Protein AF-A0A0D0L402-F1 (afdb_monomer)

Secondary structure (DSSP, 8-state):
-EEEEEETHHHHH------EEEEEEEEEETTEEEEEEEEEEEEEE-SSEEEEEESSTTSPPEEEETTSEEEEEEPPSS-GGG----TTS--------

Solven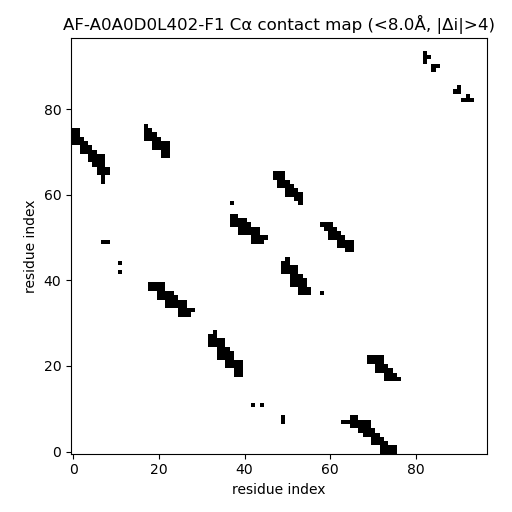t-accessible surface area (backbone atoms only — not comparable to full-atom values): 6118 Å² total; per-residue (Å²): 119,52,77,50,72,43,40,46,50,55,62,69,68,56,82,60,98,57,58,38,28,38,63,77,50,74,43,78,56,96,90,38,86,40,79,42,64,44,47,57,63,46,78,47,81,55,99,66,29,34,38,40,36,44,67,54,80,88,51,78,66,46,76,44,47,34,80,41,70,44,48,38,36,41,46,70,80,91,56,68,91,67,58,83,83,57,97,84,80,63,88,80,61,90,85,84,132

Structure (mmCIF, N/CA/C/O backbone):
data_AF-A0A0D0L402-F1
#
_entry.id   AF-A0A0D0L402-F1
#
loop_
_atom_site.group_PDB
_atom_site.id
_atom_site.type_symbol
_atom_site.label_atom_id
_atom_site.label_alt_id
_atom_site.label_comp_id
_atom_site.label_asym_id
_atom_site.label_entity_id
_atom_site.label_seq_id
_atom_site.pdbx_PDB_ins_code
_atom_site.Cartn_x
_atom_site.Cartn_y
_atom_site.Cartn_z
_atom_site.occupancy
_atom_site.B_iso_or_equiv
_atom_site.auth_seq_id
_atom_site.auth_comp_id
_atom_site.auth_asym_id
_atom_site.auth_atom_id
_atom_site.pdbx_PDB_model_num
ATOM 1 N N . MET A 1 1 ? -4.746 13.814 -3.356 1.00 57.97 1 MET A N 1
ATOM 2 C CA . MET A 1 1 ? -4.383 12.378 -3.351 1.00 57.97 1 MET A CA 1
ATOM 3 C C . MET A 1 1 ? -5.017 11.723 -4.565 1.00 57.97 1 MET A C 1
ATOM 5 O O . MET A 1 1 ? -6.231 11.815 -4.709 1.00 57.97 1 MET A O 1
ATOM 9 N N . LEU A 1 2 ? -4.224 11.123 -5.454 1.00 62.62 2 LEU A N 1
ATOM 10 C CA . LEU A 1 2 ? -4.752 10.362 -6.591 1.00 62.62 2 LEU A CA 1
ATOM 11 C C . LEU A 1 2 ? -4.907 8.902 -6.160 1.00 62.62 2 LEU A C 1
ATOM 13 O O . LEU A 1 2 ? -3.980 8.336 -5.586 1.00 62.62 2 LEU A O 1
ATOM 17 N N . THR A 1 3 ? -6.081 8.316 -6.396 1.00 68.75 3 THR A N 1
ATOM 18 C CA . THR A 1 3 ? -6.348 6.897 -6.116 1.00 68.75 3 THR A CA 1
ATOM 19 C C . THR A 1 3 ? -6.442 6.148 -7.431 1.00 68.75 3 THR A C 1
ATOM 21 O O . THR A 1 3 ? -7.156 6.582 -8.334 1.00 68.75 3 THR A O 1
ATOM 24 N N . PHE A 1 4 ? -5.740 5.028 -7.520 1.00 65.94 4 PHE A N 1
ATOM 25 C CA . PHE A 1 4 ? -5.724 4.164 -8.688 1.00 65.94 4 PHE A CA 1
ATOM 26 C C . PHE A 1 4 ? -5.895 2.710 -8.249 1.00 65.94 4 PHE A C 1
ATOM 28 O O . PHE A 1 4 ? -5.477 2.329 -7.159 1.00 65.94 4 PHE A O 1
ATOM 35 N N . THR A 1 5 ? -6.546 1.902 -9.082 1.00 75.31 5 THR A N 1
ATOM 36 C CA . THR A 1 5 ? -6.619 0.445 -8.921 1.00 75.31 5 THR A CA 1
ATOM 37 C C . THR A 1 5 ? -6.198 -0.192 -10.232 1.00 75.31 5 THR A C 1
ATOM 39 O O . THR A 1 5 ? -6.708 0.194 -11.283 1.00 75.31 5 THR A O 1
ATOM 42 N N . GLY A 1 6 ? -5.252 -1.119 -10.158 1.00 76.50 6 GLY A N 1
ATOM 43 C CA . GLY A 1 6 ? -4.719 -1.847 -11.303 1.00 76.50 6 GLY A CA 1
ATOM 44 C C . GLY A 1 6 ? -3.588 -2.782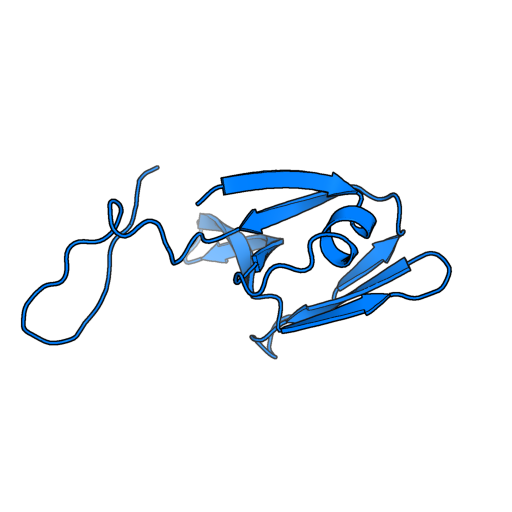 -10.871 1.00 76.50 6 GLY A C 1
ATOM 45 O O . GLY A 1 6 ? -3.322 -2.878 -9.665 1.00 76.50 6 GLY A O 1
ATOM 46 N N . PRO A 1 7 ? -2.913 -3.443 -11.825 1.00 78.75 7 PRO A N 1
ATOM 47 C CA . PRO A 1 7 ? -1.984 -4.519 -11.512 1.00 78.75 7 PRO A CA 1
ATOM 48 C C . PRO A 1 7 ? -0.780 -4.016 -10.716 1.00 78.75 7 PRO A C 1
ATOM 50 O O . PRO A 1 7 ? -0.238 -2.938 -10.987 1.00 78.75 7 PRO A O 1
ATOM 53 N N . VAL A 1 8 ? -0.345 -4.805 -9.729 1.00 80.50 8 VAL A N 1
ATOM 54 C CA . VAL A 1 8 ? 0.775 -4.455 -8.836 1.00 80.50 8 VAL A CA 1
ATOM 55 C C . VAL A 1 8 ? 2.094 -4.255 -9.596 1.00 80.50 8 VAL A C 1
ATOM 57 O O . VAL A 1 8 ? 2.940 -3.481 -9.153 1.00 80.50 8 VAL A O 1
ATOM 60 N N . SER A 1 9 ? 2.262 -4.867 -10.771 1.00 75.12 9 SER A N 1
ATOM 61 C CA . SER A 1 9 ? 3.399 -4.616 -11.668 1.00 75.12 9 SER A CA 1
ATOM 62 C C . SER A 1 9 ? 3.567 -3.130 -12.017 1.00 75.12 9 SER A C 1
ATOM 64 O O . SER A 1 9 ? 4.691 -2.627 -12.029 1.00 75.12 9 SER A O 1
ATOM 66 N N . LEU A 1 10 ? 2.469 -2.377 -12.156 1.00 71.81 10 LEU A N 1
ATOM 67 C CA . LEU A 1 10 ? 2.521 -0.930 -12.393 1.00 71.81 10 LEU A CA 1
ATOM 68 C C . LEU A 1 10 ? 3.126 -0.160 -11.213 1.00 71.81 10 LEU A C 1
ATOM 70 O O . LEU A 1 10 ? 3.756 0.873 -11.424 1.00 71.81 10 LEU A O 1
ATOM 74 N N . LEU A 1 11 ? 2.987 -0.640 -9.970 1.00 69.44 11 LEU A N 1
ATOM 75 C CA . LEU A 1 11 ? 3.650 -0.008 -8.822 1.00 69.44 11 LEU A CA 1
ATOM 76 C C . LEU A 1 11 ? 5.174 -0.087 -8.935 1.00 69.44 11 LEU A C 1
ATOM 78 O O . LEU A 1 11 ? 5.857 0.838 -8.504 1.00 69.44 11 LEU A O 1
ATOM 82 N N . VAL A 1 12 ? 5.710 -1.159 -9.513 1.00 69.69 12 VAL A N 1
ATOM 83 C CA . VAL A 1 12 ? 7.156 -1.307 -9.720 1.00 69.69 12 VAL A CA 1
ATOM 84 C C . VAL A 1 12 ? 7.640 -0.370 -10.833 1.00 69.69 12 VAL A C 1
ATOM 86 O O . VAL A 1 12 ? 8.703 0.234 -10.713 1.00 69.69 12 VAL A O 1
ATOM 89 N N . GLU A 1 13 ? 6.847 -0.211 -11.896 1.00 69.25 13 GLU A N 1
ATOM 90 C CA . GLU A 1 13 ? 7.195 0.605 -13.069 1.00 69.25 13 GLU A CA 1
ATOM 91 C C . GLU A 1 13 ? 7.086 2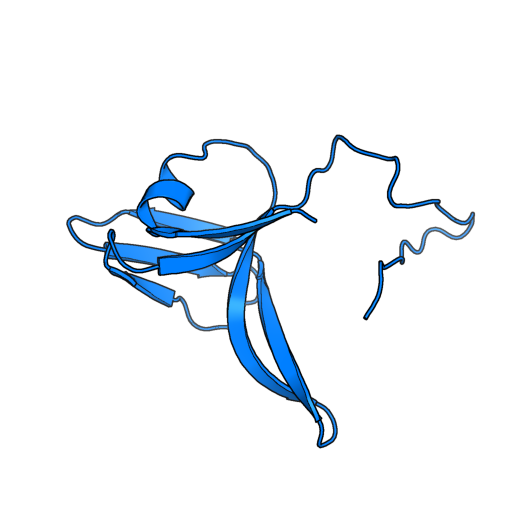.115 -12.838 1.00 69.25 13 GLU A C 1
ATOM 93 O O . GLU A 1 13 ? 7.802 2.902 -13.464 1.00 69.25 13 GLU A O 1
ATOM 98 N N . LEU A 1 14 ? 6.207 2.539 -11.929 1.00 63.84 14 LEU A N 1
ATOM 99 C CA . LEU A 1 14 ? 6.1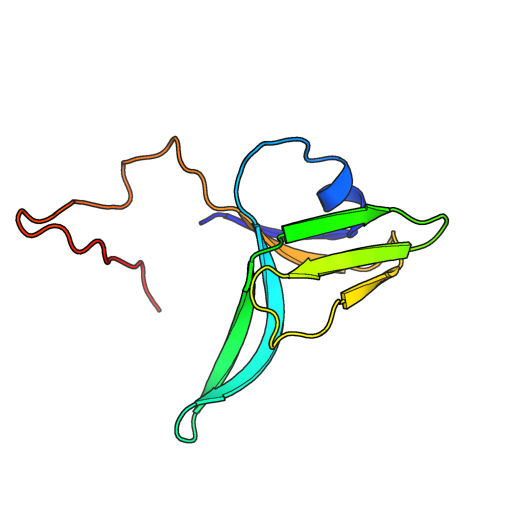46 3.916 -11.462 1.00 63.84 14 LEU A CA 1
ATOM 100 C C . LEU A 1 14 ? 7.428 4.188 -10.655 1.00 63.84 14 LEU A C 1
ATOM 102 O O . LEU A 1 14 ? 7.464 4.047 -9.441 1.00 63.84 14 LEU A O 1
ATOM 106 N N . ALA A 1 15 ? 8.526 4.546 -11.308 1.00 55.69 15 ALA A N 1
ATOM 107 C CA . ALA A 1 15 ? 9.764 4.963 -10.651 1.00 55.69 15 ALA A CA 1
ATOM 108 C C . ALA A 1 15 ? 9.723 6.472 -10.353 1.00 55.69 15 ALA A C 1
ATOM 110 O O . ALA A 1 15 ? 10.547 7.247 -10.835 1.00 55.69 15 ALA A O 1
ATOM 111 N N . ASP A 1 16 ? 8.721 6.903 -9.586 1.00 62.69 16 ASP A N 1
ATOM 112 C CA . ASP A 1 16 ? 8.669 8.245 -9.017 1.00 62.69 16 ASP A CA 1
ATOM 113 C C . ASP A 1 16 ? 9.002 8.177 -7.523 1.00 62.69 16 ASP A C 1
ATOM 115 O O . ASP A 1 16 ? 8.666 7.218 -6.835 1.00 62.69 16 ASP A O 1
ATOM 119 N N . THR A 1 17 ? 9.701 9.179 -6.995 1.00 67.31 17 THR A N 1
ATOM 120 C CA . THR A 1 17 ? 10.081 9.236 -5.572 1.00 67.31 17 THR A CA 1
ATOM 121 C C . THR A 1 17 ? 8.892 9.589 -4.671 1.00 67.31 17 THR A C 1
ATOM 123 O O . THR A 1 17 ? 9.082 10.087 -3.560 1.00 67.31 17 THR A O 1
ATOM 126 N N . ARG A 1 18 ? 7.653 9.424 -5.158 1.00 73.25 18 ARG A N 1
ATOM 127 C CA . ARG A 1 18 ? 6.453 9.874 -4.457 1.00 73.25 18 ARG A CA 1
ATOM 128 C C . ARG A 1 18 ? 5.997 8.806 -3.464 1.00 73.25 18 ARG A C 1
ATOM 130 O O . ARG A 1 18 ? 5.939 7.628 -3.820 1.00 73.25 18 ARG A O 1
ATOM 137 N N . PRO A 1 19 ? 5.611 9.195 -2.237 1.00 75.19 19 PRO A N 1
ATOM 138 C CA . PRO A 1 19 ? 5.045 8.273 -1.264 1.00 75.19 19 PRO A CA 1
ATOM 139 C C . PRO A 1 19 ? 3.763 7.615 -1.773 1.00 75.19 19 PRO A C 1
ATOM 141 O O . PRO A 1 19 ? 2.913 8.264 -2.398 1.00 75.19 19 PRO A O 1
ATOM 144 N N . ARG A 1 20 ? 3.596 6.332 -1.442 1.00 78.00 20 ARG A N 1
ATOM 145 C CA . ARG A 1 20 ? 2.426 5.540 -1.830 1.00 78.00 20 ARG A CA 1
ATOM 146 C C . ARG A 1 20 ? 1.836 4.812 -0.654 1.00 78.00 20 ARG A C 1
ATOM 148 O O . AR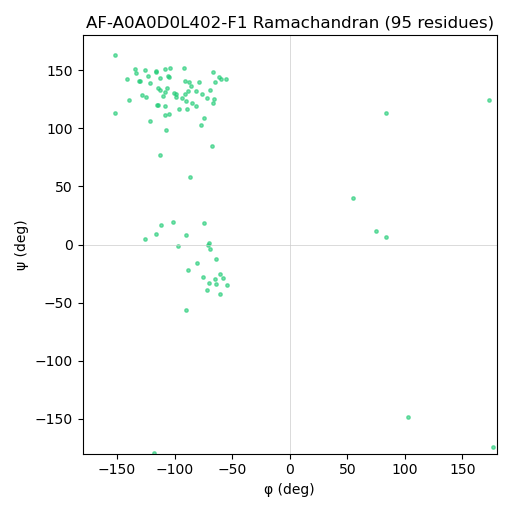G A 1 20 ? 2.558 4.241 0.152 1.00 78.00 20 ARG A O 1
ATOM 155 N N . PHE A 1 21 ? 0.518 4.772 -0.613 1.00 85.31 21 PHE A N 1
ATOM 156 C CA . PHE A 1 21 ? -0.219 3.991 0.363 1.00 85.31 21 PHE A CA 1
ATOM 157 C C . PHE A 1 21 ? -0.973 2.890 -0.355 1.00 85.31 21 PHE A C 1
ATOM 159 O O . PHE A 1 21 ? -1.626 3.170 -1.355 1.00 85.31 21 PHE A O 1
ATOM 166 N N . VAL A 1 22 ? -0.925 1.668 0.155 1.00 85.38 22 VAL A N 1
ATOM 167 C CA . VAL A 1 22 ? -1.737 0.564 -0.367 1.00 85.38 22 VAL A CA 1
ATOM 168 C C . VAL A 1 22 ? -2.856 0.274 0.611 1.00 85.38 22 VAL A C 1
ATOM 170 O O . VAL A 1 22 ? -2.631 0.251 1.820 1.00 85.38 22 VAL A O 1
ATOM 173 N N . ASP A 1 23 ? -4.063 0.101 0.091 1.00 86.00 23 ASP A N 1
ATOM 174 C CA . ASP A 1 23 ? -5.209 -0.353 0.870 1.00 86.00 23 ASP A CA 1
ATOM 175 C C . ASP A 1 23 ? -4.995 -1.798 1.338 1.00 86.00 23 ASP A C 1
ATOM 177 O O . ASP A 1 23 ? -4.803 -2.703 0.530 1.00 86.00 23 ASP A O 1
ATOM 181 N N . ILE A 1 24 ? -5.037 -2.003 2.653 1.00 84.12 24 ILE A N 1
ATOM 182 C CA . ILE A 1 24 ? -4.833 -3.300 3.312 1.00 84.12 24 ILE A CA 1
ATOM 183 C C . ILE A 1 24 ? -6.124 -3.818 3.966 1.00 84.12 24 ILE A C 1
ATOM 185 O O . ILE A 1 24 ? -6.092 -4.710 4.816 1.00 84.12 24 ILE A O 1
ATOM 189 N N . GLY A 1 25 ? -7.277 -3.261 3.582 1.00 82.81 25 GLY A N 1
ATOM 190 C CA . GLY A 1 25 ? -8.596 -3.724 3.997 1.00 82.81 25 GLY A CA 1
ATOM 191 C C . GLY A 1 25 ? -9.236 -2.865 5.084 1.00 82.81 25 GLY A C 1
ATOM 192 O O . GLY A 1 25 ? -9.068 -1.649 5.135 1.00 82.81 25 GLY A O 1
ATOM 193 N N . TYR A 1 26 ? -10.046 -3.489 5.942 1.00 80.94 26 TYR A N 1
ATOM 194 C CA . TYR A 1 26 ? -10.823 -2.790 6.968 1.00 80.94 26 TYR A CA 1
ATOM 195 C C . TYR A 1 26 ? -10.337 -3.117 8.375 1.00 80.94 26 TYR A C 1
ATOM 197 O O . TYR A 1 26 ? -10.022 -4.263 8.687 1.00 80.94 26 TYR A O 1
ATOM 205 N N . VAL A 1 27 ? -10.371 -2.115 9.245 1.00 78.00 27 VAL A N 1
ATOM 206 C CA . VAL A 1 27 ? -10.121 -2.240 10.682 1.00 78.00 27 VAL A CA 1
ATOM 207 C C . VAL A 1 27 ? -11.289 -1.657 11.468 1.00 78.00 27 VAL A C 1
ATOM 209 O O . VAL A 1 27 ? -11.980 -0.751 10.995 1.00 78.00 27 VAL A O 1
ATOM 212 N N . ASP A 1 28 ? -11.528 -2.194 12.661 1.00 76.31 28 ASP A N 1
ATOM 213 C CA . ASP A 1 28 ? -12.492 -1.623 13.599 1.00 76.31 28 ASP A CA 1
ATOM 214 C C . ASP A 1 28 ? -11.808 -0.524 14.417 1.00 76.31 28 ASP A C 1
ATOM 216 O O . ASP A 1 28 ? -10.798 -0.766 15.082 1.00 76.31 28 ASP A O 1
ATOM 220 N N . VAL A 1 29 ? -12.349 0.689 14.339 1.00 76.69 29 VAL A N 1
ATOM 221 C CA . VAL A 1 29 ? -11.933 1.828 15.153 1.00 76.69 29 VAL A CA 1
ATOM 222 C C . VAL A 1 29 ? -13.148 2.298 15.934 1.00 76.69 29 VAL A C 1
ATOM 224 O O . VAL A 1 29 ? -14.059 2.914 15.380 1.00 76.69 29 VAL A O 1
ATOM 227 N N . SER A 1 30 ? -13.165 2.003 17.233 1.00 84.88 30 SER A N 1
ATOM 228 C CA . SER A 1 30 ? -14.230 2.424 18.153 1.00 84.88 30 SER A CA 1
ATOM 229 C C . SER A 1 30 ? -15.640 2.002 17.704 1.00 84.88 30 SER A C 1
ATOM 231 O O . SER A 1 30 ? -16.594 2.770 17.831 1.00 84.88 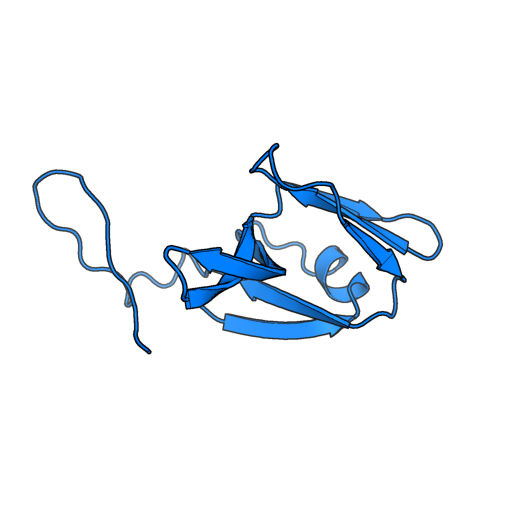30 SER A O 1
ATOM 233 N N . GLY A 1 31 ? -15.782 0.788 17.164 1.00 82.38 31 GLY A N 1
ATOM 234 C CA . GLY A 1 31 ? -17.050 0.232 16.688 1.00 82.38 31 GLY A CA 1
ATOM 235 C C . GLY A 1 31 ? -17.433 0.660 15.269 1.00 82.38 31 GLY A C 1
ATOM 236 O O . GLY A 1 31 ? -18.541 0.364 14.819 1.00 82.38 31 GLY A O 1
ATOM 237 N N . GLN A 1 32 ? -16.550 1.363 14.554 1.00 77.62 32 GLN A N 1
ATOM 238 C CA . GLN A 1 32 ? -16.748 1.747 13.158 1.00 77.62 32 GLN A CA 1
ATOM 239 C C . GLN A 1 32 ? -15.755 1.018 12.252 1.00 77.62 32 GLN A C 1
ATOM 241 O O . GLN A 1 32 ? -14.552 1.010 12.503 1.00 77.62 32 GLN A O 1
ATOM 246 N N . LYS A 1 33 ? -16.251 0.445 11.147 1.00 71.56 33 LYS A N 1
ATOM 247 C CA . LYS A 1 33 ? -15.391 -0.126 10.101 1.00 71.56 33 LYS A CA 1
ATOM 248 C C . LYS A 1 33 ? -14.751 0.994 9.284 1.00 71.56 33 LYS A C 1
ATOM 250 O O . LYS A 1 33 ? -15.422 1.633 8.472 1.00 71.56 33 LYS A O 1
ATOM 255 N N . ALA A 1 34 ? -13.451 1.188 9.461 1.00 72.38 34 ALA A N 1
ATOM 256 C CA . ALA A 1 34 ? -12.640 2.117 8.687 1.00 72.38 34 ALA A CA 1
ATOM 257 C C 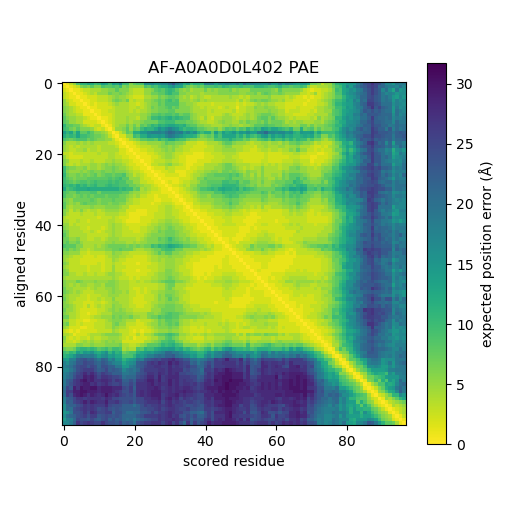. ALA A 1 34 ? -11.762 1.353 7.692 1.00 72.38 34 ALA A C 1
ATOM 259 O O . ALA A 1 34 ? -11.302 0.251 7.981 1.00 72.38 34 ALA A O 1
ATOM 260 N N . ARG A 1 35 ? -11.533 1.929 6.510 1.00 74.50 35 ARG A N 1
ATOM 261 C CA . ARG A 1 35 ? -10.584 1.377 5.537 1.00 74.50 35 ARG A CA 1
ATOM 262 C C . ARG A 1 35 ? -9.174 1.805 5.940 1.00 74.50 35 ARG A C 1
ATOM 264 O O . ARG A 1 35 ? -8.984 2.973 6.276 1.00 74.50 35 ARG A O 1
ATOM 271 N N . ARG A 1 36 ? -8.222 0.877 5.963 1.00 80.75 36 ARG A N 1
ATOM 272 C CA . ARG A 1 36 ? -6.835 1.123 6.364 1.00 80.75 36 ARG A CA 1
ATOM 273 C C . ARG A 1 36 ? -5.951 1.024 5.135 1.00 80.75 36 ARG A C 1
ATOM 275 O O . ARG A 1 36 ? -5.963 0.004 4.459 1.00 80.75 36 ARG A O 1
ATOM 282 N N . SER A 1 37 ? -5.141 2.050 4.919 1.00 85.12 37 SER A N 1
ATOM 283 C CA . SER A 1 37 ? -4.049 2.011 3.951 1.00 85.12 37 SER A CA 1
ATOM 284 C C . SER A 1 37 ? -2.719 2.169 4.685 1.00 85.12 37 SER A C 1
ATOM 286 O O . SER A 1 37 ? -2.664 2.838 5.720 1.00 85.12 37 SER A O 1
ATOM 288 N N . ALA A 1 38 ? -1.657 1.553 4.175 1.00 83.38 38 ALA A N 1
ATOM 289 C CA . ALA A 1 38 ? -0.326 1.585 4.774 1.00 83.38 38 ALA A CA 1
ATOM 290 C C . ALA A 1 38 ? 0.703 2.158 3.797 1.00 83.38 38 ALA A C 1
ATOM 292 O O . ALA A 1 38 ? 0.660 1.856 2.604 1.00 83.38 38 ALA A O 1
ATOM 293 N N . LEU A 1 39 ? 1.606 2.999 4.313 1.00 85.81 39 LEU A N 1
ATOM 294 C CA . LEU A 1 39 ? 2.707 3.580 3.546 1.00 85.81 39 LEU A CA 1
ATOM 295 C C . LEU A 1 39 ? 3.667 2.471 3.116 1.00 85.81 39 LEU A C 1
ATOM 297 O O . LEU A 1 39 ? 4.162 1.724 3.962 1.00 85.81 39 LEU A O 1
ATOM 301 N N . VAL A 1 40 ? 3.920 2.394 1.815 1.00 85.81 40 VAL A N 1
ATOM 302 C CA . VAL A 1 40 ? 4.907 1.497 1.221 1.00 85.81 40 VAL A CA 1
ATOM 303 C C . VAL A 1 40 ? 6.305 2.004 1.561 1.00 85.81 40 VAL A C 1
ATOM 305 O O . VAL A 1 40 ? 6.628 3.159 1.293 1.00 85.81 40 VAL A O 1
ATOM 308 N N . ASP A 1 41 ? 7.108 1.122 2.145 1.00 86.62 41 ASP A N 1
ATOM 309 C CA . ASP A 1 41 ? 8.527 1.320 2.446 1.00 86.62 41 ASP A CA 1
ATOM 310 C C . ASP A 1 41 ? 9.363 0.845 1.254 1.00 86.62 41 ASP A C 1
ATOM 312 O O . ASP A 1 41 ? 10.089 1.619 0.634 1.00 86.62 41 ASP A O 1
ATOM 316 N N . THR A 1 42 ? 9.162 -0.420 0.868 1.00 87.94 42 THR A N 1
ATOM 317 C CA . THR A 1 42 ? 9.916 -1.070 -0.205 1.00 87.94 42 THR A CA 1
ATOM 318 C C . THR A 1 42 ? 9.013 -1.973 -1.043 1.00 87.94 42 THR A C 1
ATOM 320 O O . THR A 1 42 ? 8.130 -2.653 -0.520 1.00 87.94 42 THR A O 1
ATOM 323 N N . LEU A 1 43 ? 9.255 -1.997 -2.355 1.00 86.81 43 LEU A N 1
ATOM 324 C CA . LEU A 1 43 ? 8.668 -2.956 -3.292 1.00 86.81 43 LEU A CA 1
ATOM 325 C C . LEU A 1 43 ? 9.754 -3.934 -3.739 1.00 86.81 43 LEU A C 1
ATOM 327 O O . LEU A 1 43 ? 10.742 -3.527 -4.348 1.00 86.81 43 LEU A O 1
ATOM 331 N N . TRP A 1 44 ? 9.554 -5.217 -3.461 1.00 89.56 44 TRP A N 1
ATOM 332 C CA . TRP A 1 44 ? 10.446 -6.299 -3.861 1.00 89.56 44 TRP A CA 1
ATOM 333 C C . TRP A 1 44 ? 9.788 -7.111 -4.981 1.00 89.56 44 TRP A C 1
ATOM 335 O O . TRP A 1 44 ? 8.920 -7.945 -4.700 1.00 89.56 44 TRP A O 1
ATOM 345 N N . PRO A 1 45 ? 10.147 -6.864 -6.253 1.00 89.12 45 PRO A N 1
ATOM 346 C CA . PRO A 1 45 ? 9.671 -7.685 -7.356 1.00 89.12 45 PRO A CA 1
ATOM 347 C C . PRO A 1 45 ? 10.306 -9.083 -7.295 1.00 89.12 45 PRO A C 1
ATOM 349 O O . PRO A 1 45 ? 11.519 -9.224 -7.131 1.00 89.12 45 PRO A O 1
ATOM 352 N N . GLU A 1 46 ? 9.478 -10.111 -7.444 1.00 89.25 46 GLU A N 1
ATOM 353 C CA . GLU A 1 46 ? 9.854 -11.515 -7.621 1.00 89.25 46 GLU A CA 1
ATOM 354 C C . GLU A 1 46 ? 9.349 -11.997 -9.008 1.00 89.25 46 GLU A C 1
ATOM 356 O O . GLU A 1 46 ? 8.795 -11.207 -9.769 1.00 89.25 46 GLU A O 1
ATOM 361 N N . GLU A 1 47 ? 9.569 -13.264 -9.386 1.00 87.81 47 GLU A N 1
ATOM 362 C CA . GLU A 1 47 ? 9.300 -13.749 -10.759 1.00 87.81 47 GLU A CA 1
ATOM 363 C C . GLU A 1 47 ? 7.823 -13.623 -11.185 1.00 87.81 47 GLU A C 1
ATOM 365 O O . GLU A 1 47 ? 7.541 -13.188 -12.298 1.00 87.81 47 GLU A O 1
ATOM 370 N N . ASP A 1 48 ? 6.883 -13.958 -10.299 1.00 91.44 48 ASP A N 1
ATOM 371 C CA . ASP A 1 48 ? 5.434 -13.973 -10.558 1.00 91.44 48 ASP A CA 1
ATOM 372 C C . ASP A 1 48 ? 4.623 -13.133 -9.553 1.00 91.44 48 ASP A C 1
ATOM 374 O O . ASP A 1 48 ? 3.389 -13.116 -9.570 1.00 91.44 48 ASP A O 1
ATOM 378 N N . ARG A 1 49 ? 5.311 -12.424 -8.656 1.00 92.19 49 ARG A N 1
ATOM 379 C CA . ARG A 1 49 ? 4.707 -11.736 -7.512 1.00 92.19 49 ARG A CA 1
ATOM 380 C C . ARG A 1 49 ? 5.511 -10.519 -7.085 1.00 92.19 49 ARG A C 1
ATOM 382 O O . ARG A 1 49 ? 6.686 -10.382 -7.403 1.00 92.19 49 ARG A O 1
ATOM 389 N N . VAL A 1 50 ? 4.877 -9.647 -6.315 1.00 89.69 50 VAL A N 1
ATOM 390 C CA . VAL A 1 50 ? 5.500 -8.475 -5.701 1.00 89.6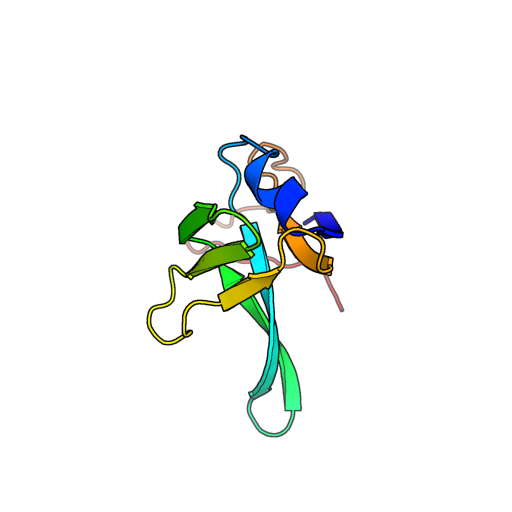9 50 VAL A CA 1
ATOM 391 C C . VAL A 1 50 ? 5.263 -8.535 -4.199 1.00 89.69 50 VAL A C 1
ATOM 393 O O . VAL A 1 50 ? 4.124 -8.667 -3.744 1.00 89.69 50 VAL A O 1
ATOM 396 N N . ARG A 1 51 ? 6.342 -8.431 -3.419 1.00 91.81 51 ARG A N 1
ATOM 397 C CA . ARG A 1 51 ? 6.261 -8.228 -1.971 1.00 91.81 51 ARG A CA 1
ATOM 398 C C . ARG A 1 51 ? 6.328 -6.740 -1.660 1.00 91.81 51 ARG A C 1
ATOM 400 O O . ARG A 1 51 ? 7.254 -6.049 -2.074 1.00 91.81 51 ARG A O 1
ATOM 407 N N . ILE A 1 52 ? 5.341 -6.263 -0.918 1.00 90.75 52 ILE A N 1
ATOM 408 C CA . ILE A 1 52 ? 5.192 -4.879 -0.485 1.00 90.75 52 ILE A CA 1
ATOM 409 C C . ILE A 1 52 ? 5.480 -4.831 1.011 1.00 90.75 52 ILE A C 1
ATOM 411 O O . ILE A 1 52 ? 4.710 -5.360 1.814 1.00 90.75 52 ILE A O 1
ATOM 415 N N . GLU A 1 53 ? 6.590 -4.200 1.371 1.00 91.50 53 GLU A N 1
ATOM 416 C CA . GLU A 1 53 ? 6.935 -3.913 2.759 1.00 91.50 53 GLU A CA 1
ATOM 417 C C . GLU A 1 53 ? 6.385 -2.547 3.151 1.00 91.50 53 GLU A C 1
ATOM 419 O O . GLU A 1 53 ? 6.431 -1.590 2.372 1.00 91.50 53 GLU A O 1
ATOM 424 N N . PHE A 1 54 ? 5.888 -2.444 4.380 1.00 86.56 54 PHE A N 1
ATOM 425 C CA . PHE A 1 54 ? 5.291 -1.217 4.894 1.00 86.56 54 PHE A CA 1
ATOM 426 C C . PHE A 1 54 ? 6.177 -0.538 5.937 1.00 86.56 54 PHE A C 1
ATOM 428 O O . PHE A 1 54 ? 6.940 -1.175 6.677 1.00 86.56 54 PHE A O 1
ATOM 435 N N . SER A 1 55 ? 6.059 0.789 6.025 1.00 85.06 55 SER A N 1
ATOM 436 C CA . SER A 1 55 ? 6.810 1.566 7.017 1.00 85.06 55 SER A CA 1
ATOM 437 C C . SER A 1 55 ? 6.285 1.308 8.435 1.00 85.06 55 SER A C 1
ATOM 439 O O . SER A 1 55 ? 7.058 1.291 9.392 1.00 85.06 55 SER A O 1
ATOM 441 N N . ASP A 1 56 ? 4.977 1.064 8.577 1.00 82.12 56 ASP A N 1
ATOM 442 C CA . ASP A 1 56 ? 4.352 0.628 9.829 1.00 82.12 56 ASP A CA 1
ATOM 443 C C . ASP A 1 56 ? 4.631 -0.862 10.066 1.00 82.12 56 ASP A C 1
ATOM 445 O O . ASP A 1 56 ? 3.983 -1.728 9.484 1.00 82.12 56 ASP A O 1
ATOM 449 N N . LYS A 1 57 ? 5.572 -1.161 10.968 1.00 85.25 57 LYS A N 1
ATOM 450 C CA . LYS A 1 57 ? 5.997 -2.535 11.283 1.00 85.25 57 LYS A CA 1
ATOM 451 C C . LYS A 1 57 ? 4.938 -3.371 12.023 1.00 85.25 57 LYS A C 1
ATOM 453 O O . LYS A 1 57 ? 5.171 -4.550 12.271 1.00 85.25 57 LYS A O 1
ATOM 458 N N . SER A 1 58 ? 3.786 -2.793 12.385 1.00 84.00 58 SER A N 1
ATOM 459 C CA . SER A 1 58 ? 2.621 -3.557 12.864 1.00 84.00 58 SER A CA 1
ATOM 460 C C . SER A 1 58 ? 1.796 -4.167 11.726 1.00 84.00 58 SER A C 1
ATOM 462 O O . SER A 1 58 ? 0.970 -5.048 11.971 1.00 84.00 58 SER A O 1
ATOM 464 N N . VAL A 1 59 ? 1.992 -3.691 10.493 1.00 83.31 59 VAL A N 1
ATOM 465 C CA . VAL A 1 59 ? 1.356 -4.231 9.294 1.00 83.31 59 VAL A CA 1
ATOM 466 C C . VAL A 1 59 ? 2.265 -5.319 8.724 1.00 83.31 59 VAL A C 1
ATOM 468 O O . VAL A 1 59 ? 3.431 -5.037 8.457 1.00 83.31 59 VAL A O 1
ATOM 471 N N . PRO A 1 60 ? 1.770 -6.556 8.542 1.00 87.88 60 PRO A N 1
ATOM 472 C CA . PRO A 1 60 ? 2.547 -7.591 7.879 1.00 87.88 60 PRO A CA 1
ATOM 473 C C . PRO A 1 60 ? 2.757 -7.239 6.405 1.00 87.88 60 PRO A C 1
ATOM 475 O O . PRO A 1 60 ? 1.878 -6.647 5.774 1.00 87.88 60 PRO A O 1
ATOM 478 N N . ASP A 1 61 ? 3.894 -7.652 5.854 1.00 91.94 61 ASP A N 1
ATOM 479 C CA . ASP A 1 61 ? 4.178 -7.495 4.430 1.00 91.94 61 ASP A CA 1
ATOM 480 C C . ASP A 1 61 ? 3.077 -8.139 3.583 1.00 91.94 61 ASP A C 1
ATOM 482 O O . ASP A 1 61 ? 2.545 -9.206 3.913 1.00 91.94 61 ASP A O 1
ATOM 486 N N . MET A 1 62 ? 2.752 -7.498 2.464 1.00 89.88 62 MET A N 1
ATOM 487 C CA . MET A 1 62 ? 1.760 -8.008 1.528 1.00 89.88 62 MET A CA 1
ATOM 488 C C . MET A 1 62 ? 2.463 -8.668 0.344 1.00 89.88 62 MET A C 1
ATOM 490 O O . MET A 1 62 ? 3.353 -8.071 -0.253 1.00 89.88 62 MET A O 1
ATOM 494 N N . VAL A 1 63 ? 2.068 -9.889 -0.012 1.00 92.50 63 VAL A N 1
ATOM 495 C CA . VAL A 1 63 ? 2.571 -10.594 -1.201 1.00 92.50 63 VAL A CA 1
ATOM 496 C C . VAL A 1 63 ? 1.412 -10.762 -2.168 1.00 92.50 63 VAL A C 1
ATOM 498 O O . VAL A 1 63 ? 0.403 -11.364 -1.809 1.00 92.50 63 VAL A O 1
ATOM 501 N N . VAL A 1 64 ? 1.558 -10.206 -3.366 1.00 89.56 64 VAL A N 1
ATOM 502 C CA . VAL A 1 64 ? 0.491 -10.104 -4.370 1.00 89.56 64 VAL A CA 1
ATOM 503 C C . VAL A 1 64 ? 1.013 -10.616 -5.707 1.00 89.56 64 VAL A C 1
ATOM 505 O O . VAL A 1 64 ? 2.173 -10.361 -6.036 1.00 89.56 64 VAL A O 1
ATOM 508 N N . GLY A 1 65 ? 0.195 -11.342 -6.473 1.00 90.62 65 GLY A N 1
ATOM 509 C CA . GLY A 1 65 ? 0.579 -11.771 -7.825 1.00 90.62 65 GLY A CA 1
ATOM 510 C C . GLY A 1 65 ? 0.825 -10.566 -8.739 1.00 90.62 65 GLY A C 1
ATOM 511 O O . GLY A 1 65 ? 0.132 -9.563 -8.616 1.00 90.62 65 GLY A O 1
ATOM 512 N N . ALA A 1 66 ? 1.795 -10.632 -9.655 1.00 83.31 66 ALA A N 1
ATOM 513 C CA . ALA A 1 66 ? 2.209 -9.474 -10.466 1.00 83.31 66 ALA A CA 1
ATOM 514 C C . ALA A 1 66 ? 1.071 -8.840 -11.304 1.00 83.31 66 ALA A C 1
ATOM 516 O O . ALA A 1 66 ? 1.076 -7.628 -11.540 1.00 83.31 66 ALA A O 1
ATOM 517 N N . ASP A 1 67 ? 0.087 -9.652 -11.698 1.00 84.94 67 ASP A N 1
ATOM 518 C CA . ASP A 1 67 ? -1.094 -9.245 -12.471 1.00 84.94 67 ASP A CA 1
ATOM 519 C C . ASP A 1 67 ? -2.339 -8.988 -11.603 1.00 84.94 67 ASP A C 1
ATOM 521 O O . ASP A 1 67 ? -3.397 -8.641 -12.127 1.00 84.94 67 ASP A O 1
ATOM 525 N N . GLU A 1 68 ? -2.253 -9.175 -10.283 1.00 82.56 68 GLU A N 1
ATOM 526 C CA . GLU A 1 68 ? -3.383 -8.928 -9.390 1.00 82.56 68 GLU A CA 1
ATOM 527 C C . GLU A 1 68 ? -3.547 -7.431 -9.113 1.00 82.56 68 GLU A C 1
ATOM 529 O O . GLU A 1 68 ? -2.580 -6.686 -8.906 1.00 82.56 68 GLU A O 1
ATOM 534 N N . ASP A 1 69 ? -4.808 -7.000 -9.088 1.00 82.94 69 ASP A N 1
ATOM 535 C CA . ASP A 1 69 ? -5.163 -5.606 -8.874 1.00 82.94 69 ASP A CA 1
ATOM 536 C C . ASP A 1 69 ? -5.026 -5.207 -7.403 1.00 82.94 69 ASP A C 1
ATOM 538 O O . ASP A 1 69 ? -5.620 -5.812 -6.506 1.00 82.94 69 ASP A O 1
ATOM 542 N N . VAL A 1 70 ? -4.319 -4.102 -7.169 1.00 82.25 70 VAL A N 1
ATOM 543 C CA . VAL A 1 70 ? -4.241 -3.434 -5.866 1.00 82.25 70 VAL A CA 1
ATOM 544 C C . VAL A 1 70 ? -4.681 -1.984 -5.980 1.00 82.25 70 VAL A C 1
ATOM 546 O O . VAL A 1 70 ? -4.427 -1.302 -6.975 1.00 82.25 70 VAL A O 1
ATOM 549 N N . THR A 1 71 ? -5.333 -1.483 -4.932 1.00 80.56 71 THR A N 1
ATOM 550 C CA . THR A 1 71 ? -5.645 -0.058 -4.818 1.00 80.56 71 THR A CA 1
ATOM 551 C C . THR A 1 71 ? -4.490 0.654 -4.129 1.00 80.56 71 THR A C 1
ATOM 553 O O . THR A 1 71 ? -4.219 0.413 -2.950 1.00 80.56 71 THR A O 1
ATOM 556 N N . PHE A 1 72 ? -3.837 1.566 -4.846 1.00 77.31 72 PHE A N 1
ATOM 557 C CA . PHE A 1 72 ? -2.830 2.448 -4.274 1.00 77.31 72 PHE A CA 1
ATOM 558 C C . PHE A 1 72 ? -3.244 3.915 -4.349 1.00 77.31 72 PHE A C 1
ATOM 560 O O . PHE A 1 72 ? -3.949 4.369 -5.255 1.00 77.31 72 PHE A O 1
ATOM 567 N N . HIS A 1 73 ? -2.770 4.672 -3.370 1.00 76.50 73 HIS A N 1
ATOM 568 C CA . HIS A 1 73 ? -2.959 6.104 -3.254 1.00 76.50 73 HIS A CA 1
ATOM 569 C C . HIS A 1 73 ? -1.598 6.784 -3.375 1.00 76.50 73 HIS A C 1
ATOM 571 O O . HIS A 1 73 ? -0.706 6.534 -2.563 1.00 76.50 73 HIS A O 1
ATOM 577 N N .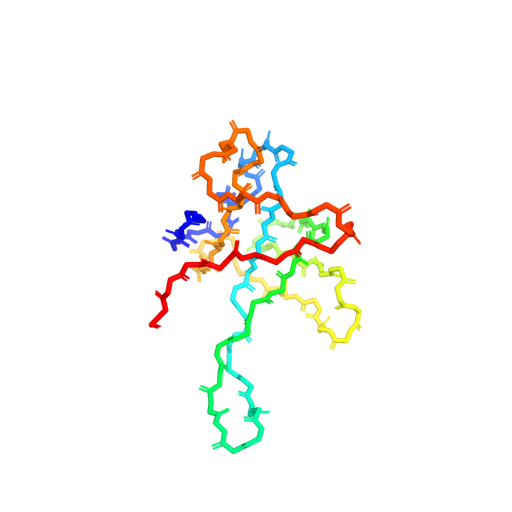 VAL A 1 74 ? -1.440 7.644 -4.380 1.00 68.75 74 VAL A N 1
ATOM 578 C CA . VAL A 1 74 ? -0.221 8.436 -4.584 1.00 68.75 74 VAL A CA 1
ATOM 579 C C . VAL A 1 74 ? -0.440 9.833 -4.018 1.00 68.75 74 VAL A C 1
ATOM 581 O O . VAL A 1 74 ? -1.441 10.504 -4.319 1.00 68.75 74 VAL A O 1
ATOM 584 N N . VAL A 1 75 ? 0.504 10.273 -3.189 1.00 66.38 75 VAL A N 1
ATOM 585 C CA . VAL A 1 75 ? 0.545 11.643 -2.679 1.00 66.38 75 VAL A CA 1
ATOM 586 C C . VAL A 1 75 ? 1.502 12.446 -3.554 1.00 66.38 75 VAL A C 1
ATOM 588 O O . VAL A 1 75 ? 2.689 12.141 -3.627 1.00 66.38 75 VAL A O 1
ATOM 591 N N . ASP A 1 76 ? 0.973 13.454 -4.245 1.00 61.50 76 ASP A N 1
ATOM 592 C CA . ASP A 1 76 ? 1.785 14.410 -4.994 1.00 61.50 76 ASP A CA 1
ATOM 593 C C . ASP A 1 76 ? 2.320 15.470 -4.024 1.00 61.50 76 ASP A C 1
ATOM 595 O O . ASP A 1 76 ? 1.531 16.137 -3.353 1.00 61.50 76 ASP A O 1
ATOM 599 N N . ILE A 1 77 ? 3.645 15.574 -3.903 1.00 51.38 77 ILE A N 1
ATOM 600 C CA . ILE A 1 77 ? 4.311 16.518 -2.993 1.00 51.38 77 ILE A CA 1
ATOM 601 C C . ILE A 1 77 ? 4.537 17.875 -3.689 1.00 51.38 77 ILE A C 1
ATOM 603 O O . ILE A 1 77 ? 4.602 18.900 -3.014 1.00 51.38 77 ILE A O 1
ATOM 607 N N . ASP A 1 78 ? 4.555 17.915 -5.027 1.00 48.22 78 ASP A N 1
ATOM 608 C CA . ASP A 1 78 ? 4.841 19.125 -5.818 1.00 48.22 78 ASP A CA 1
ATOM 609 C C . ASP A 1 78 ? 3.576 19.946 -6.157 1.00 48.22 78 ASP A C 1
ATOM 611 O O . ASP A 1 78 ? 3.629 20.920 -6.912 1.00 48.22 78 ASP A O 1
ATOM 615 N N . ARG A 1 79 ? 2.424 19.584 -5.573 1.00 42.00 79 ARG A N 1
ATOM 616 C CA . ARG A 1 79 ? 1.129 20.286 -5.678 1.00 42.00 79 ARG A CA 1
ATOM 617 C C . ARG A 1 79 ? 0.735 20.902 -4.319 1.00 42.00 79 ARG A C 1
ATOM 619 O O . ARG A 1 79 ? -0.091 20.336 -3.599 1.00 42.00 79 ARG A O 1
ATOM 626 N N . PRO A 1 80 ? 1.342 22.043 -3.927 1.00 39.75 80 PRO A N 1
ATOM 627 C CA . PRO A 1 80 ? 1.122 22.708 -2.634 1.00 39.75 80 PRO A CA 1
ATOM 628 C C . PRO A 1 80 ? -0.265 23.364 -2.472 1.00 39.75 80 PRO A C 1
ATOM 630 O O . PRO A 1 80 ? -0.562 23.943 -1.431 1.00 39.75 80 PRO A O 1
ATOM 633 N N . ASP A 1 81 ? -1.140 23.269 -3.470 1.00 37.50 81 ASP A N 1
ATOM 634 C CA . ASP A 1 81 ? -2.508 23.793 -3.489 1.00 37.50 81 ASP A CA 1
ATOM 635 C C . ASP A 1 81 ? -3.502 23.033 -2.580 1.00 37.50 81 ASP A C 1
ATOM 637 O O . ASP A 1 81 ? -4.657 23.440 -2.474 1.00 37.50 81 ASP A O 1
ATOM 641 N N . LEU A 1 82 ? -3.066 21.983 -1.867 1.00 37.88 82 LEU A N 1
ATOM 642 C CA . LEU A 1 82 ? -3.920 21.156 -0.994 1.00 37.88 82 LEU A CA 1
ATOM 643 C C . LEU A 1 82 ? -3.581 21.182 0.514 1.00 37.88 82 LEU A C 1
ATOM 645 O O . LEU A 1 82 ? -4.178 20.420 1.271 1.00 37.88 82 LEU A O 1
ATOM 649 N N . ALA A 1 83 ? -2.691 22.060 0.996 1.00 35.25 83 ALA A N 1
ATOM 650 C CA . ALA A 1 83 ? -2.467 22.240 2.439 1.00 35.25 83 ALA A CA 1
ATOM 651 C C . ALA A 1 83 ? -1.982 23.663 2.782 1.00 35.25 83 ALA A C 1
ATOM 653 O O . ALA A 1 83 ? -0.868 24.048 2.440 1.00 35.25 83 ALA A O 1
ATOM 654 N N . GLN A 1 84 ? -2.798 24.451 3.492 1.00 39.25 84 GLN A N 1
ATOM 655 C CA . GLN A 1 84 ? -2.342 25.697 4.126 1.00 39.25 84 GLN A CA 1
ATOM 656 C C . GLN A 1 84 ? -1.804 25.413 5.536 1.00 39.25 84 GLN A C 1
ATOM 658 O O . GLN A 1 84 ? -2.452 24.737 6.333 1.00 39.25 84 GLN A O 1
ATOM 663 N N . PHE A 1 85 ? -0.622 25.955 5.831 1.00 38.91 85 PHE A N 1
ATOM 664 C CA . PHE A 1 85 ? 0.099 25.826 7.100 1.00 38.91 85 PHE A CA 1
ATOM 665 C C . PHE A 1 85 ? -0.339 26.908 8.106 1.00 38.91 85 PHE A C 1
ATOM 667 O O . PHE A 1 85 ? -0.508 28.065 7.725 1.00 38.91 85 PHE A O 1
ATOM 674 N N . GLY A 1 86 ? -0.489 26.543 9.386 1.00 35.66 86 GLY A N 1
ATOM 675 C CA . GLY A 1 86 ? -0.649 27.472 10.516 1.00 35.66 86 GLY A CA 1
ATOM 676 C C . GLY A 1 86 ? 0.642 27.591 11.339 1.00 35.66 86 GLY A C 1
ATOM 677 O O . GLY A 1 86 ? 1.437 26.653 11.374 1.00 35.66 86 GLY A O 1
ATOM 678 N N . GLU A 1 87 ? 0.848 28.741 11.987 1.00 35.16 87 GLU A N 1
ATOM 679 C CA . GLU A 1 87 ? 2.148 29.240 12.488 1.00 35.16 87 GLU A CA 1
ATOM 680 C C . GLU A 1 87 ? 2.848 28.412 13.589 1.00 35.16 87 GLU A C 1
ATOM 682 O O . GLU A 1 87 ? 4.043 28.597 13.798 1.00 35.16 87 GLU A O 1
ATOM 687 N N . ASP A 1 88 ? 2.185 27.443 14.227 1.00 36.22 88 ASP A N 1
ATOM 688 C CA . ASP A 1 88 ? 2.745 26.687 15.366 1.00 36.22 88 ASP A CA 1
ATOM 689 C C . ASP A 1 88 ? 3.274 25.279 15.014 1.00 36.22 88 ASP A C 1
ATOM 691 O O . ASP A 1 88 ? 3.439 24.424 15.884 1.00 36.22 88 ASP A O 1
ATOM 695 N N . GLY A 1 89 ? 3.565 25.006 13.737 1.00 32.47 89 GLY A N 1
ATOM 696 C CA . GLY A 1 89 ? 4.372 23.839 13.348 1.00 32.47 89 GLY A CA 1
ATOM 697 C C . GLY A 1 89 ? 3.681 22.470 13.414 1.00 32.47 89 GLY A C 1
ATOM 698 O O . GLY A 1 89 ? 4.346 21.448 13.250 1.00 32.47 89 GLY A O 1
ATOM 699 N N . TYR A 1 90 ? 2.359 22.419 13.582 1.00 26.80 90 TYR A N 1
ATOM 700 C CA . TYR A 1 90 ? 1.580 21.204 13.325 1.00 26.80 90 TYR A CA 1
ATOM 701 C C . TYR A 1 90 ? 0.934 21.287 11.940 1.00 26.80 90 TYR A C 1
ATOM 703 O O . TYR A 1 90 ? 0.229 22.249 11.636 1.00 26.80 90 TYR A O 1
ATOM 711 N N . VAL A 1 91 ? 1.142 20.265 11.105 1.00 30.31 91 VAL A N 1
ATOM 712 C CA . VAL A 1 91 ? 0.511 20.165 9.780 1.00 30.31 91 VAL A CA 1
ATOM 713 C C . VAL A 1 91 ? -0.609 19.136 9.827 1.00 30.31 91 VAL A C 1
ATOM 715 O O . VAL A 1 91 ? -0.368 17.938 9.954 1.00 30.31 91 VAL A O 1
ATOM 718 N N . VAL A 1 92 ? -1.843 19.617 9.691 1.00 36.41 92 VAL A N 1
ATOM 719 C CA . VAL A 1 92 ? -3.037 18.813 9.408 1.00 36.41 92 VAL A CA 1
ATOM 720 C C . VAL A 1 92 ? -3.896 19.590 8.410 1.00 36.41 92 VAL A C 1
ATOM 722 O O . VAL A 1 92 ? -4.274 20.718 8.714 1.00 36.41 92 VAL A O 1
ATOM 725 N N . ARG A 1 93 ? -4.240 18.981 7.263 1.00 35.22 93 ARG A N 1
ATOM 726 C CA . ARG A 1 93 ? -5.596 18.916 6.646 1.00 35.22 93 ARG A CA 1
ATOM 727 C C . ARG A 1 93 ? -5.495 18.268 5.255 1.00 35.22 93 ARG A C 1
ATOM 729 O O . ARG A 1 93 ? -4.619 18.650 4.499 1.00 35.22 93 ARG A O 1
ATOM 736 N N . MET A 1 94 ? -6.205 17.187 4.905 1.00 38.62 94 MET A N 1
ATOM 737 C CA . MET A 1 94 ? -7.630 16.779 5.006 1.00 38.62 94 MET A CA 1
ATOM 738 C C . MET A 1 94 ? -8.485 17.332 3.860 1.00 38.62 94 MET A C 1
ATOM 740 O O . MET A 1 94 ? -8.778 18.523 3.851 1.00 38.62 94 MET A O 1
ATOM 744 N N . GLU A 1 95 ? -8.986 16.433 3.003 1.00 25.80 95 GLU A N 1
ATOM 745 C CA . GLU A 1 95 ? -10.163 16.664 2.155 1.00 25.80 95 GLU A CA 1
ATOM 746 C C . GLU A 1 95 ? -11.125 15.455 2.177 1.00 25.80 95 GLU A C 1
ATOM 748 O O . GLU A 1 95 ? -10.699 14.335 2.471 1.00 25.80 95 GLU A O 1
ATOM 753 N N . PRO A 1 96 ? -12.435 15.702 1.984 1.00 27.78 96 PRO A N 1
ATOM 754 C CA . PRO A 1 96 ? -13.490 15.139 2.825 1.00 27.78 96 PRO A CA 1
ATOM 755 C C . PRO A 1 96 ? -14.093 13.812 2.342 1.00 27.78 96 PRO A C 1
ATOM 757 O O . PRO A 1 96 ? -14.217 13.545 1.146 1.00 27.78 96 PRO A O 1
ATOM 760 N N . ARG A 1 97 ? -14.564 13.035 3.324 1.00 33.84 97 ARG A N 1
ATOM 761 C CA . ARG A 1 97 ? -15.878 12.383 3.259 1.00 33.84 97 ARG A CA 1
ATOM 762 C C . ARG A 1 97 ? -16.905 13.303 3.900 1.00 33.84 97 ARG A C 1
ATOM 764 O O . ARG A 1 97 ? -16.541 13.920 4.926 1.00 33.84 97 ARG A O 1
#

Sequence (97 aa):
MLTFTGPVSLLVELADTRPRFVDIGYVDVSGQKARRSALVDTLWPEEDRVRIEFSDKSVPDMVVGADEDVTFHVVDIDRPDLAQFGEDGYVVRMEPR

Mean predicted aligned error: 10.46 Å

Radius of gyration: 15.22 Å; Cα contacts (8 Å, |Δi|>4): 156; chains: 1; bounding box: 28×43×31 Å

pLDDT: mean 70.54, std 19.83, range [25.8, 92.5]

Foldseek 3Di:
DDKDKFFCLVVVVPPDPWWKWWFPAWDDDPNDTDTDTFIFPDWDDDDQWIWTDGPPPVDDIDIGGRGDMTMMDTDDPPCPVQFDDDDPPDGDDDDDD

Nearest PDB structures (foldseek):
  4qqg-assembly3_C  TM=4.451E-01  e=8.312E-01  Homo sapiens
  6bhi-assembly1_A  TM=4.031E-01  e=8.797E-01  Homo sapiens
  7r1d-assembly1_C  TM=3.856E-01  e=9.853E-01  Homo sapiens
  4e7z-assembly1_A  TM=5.736E-01  e=3.430E+00  Sus scrofa
  7usy-assembly1_J  TM=2.639E-01  e=3.430E+00  Caenorhabditis elegans